Protein AF-A0A7C5XSW7-F1 (afdb_monomer_lite)

Structure (mmCIF, N/CA/C/O backbone):
data_AF-A0A7C5XSW7-F1
#
_entry.id   AF-A0A7C5XSW7-F1
#
loop_
_atom_site.group_PDB
_atom_site.id
_atom_site.type_symbol
_atom_site.label_atom_id
_atom_site.label_alt_id
_atom_site.label_comp_id
_atom_site.label_asym_id
_atom_site.label_entity_id
_atom_site.label_seq_id
_atom_site.pdbx_PDB_ins_code
_atom_site.Cartn_x
_atom_site.Cartn_y
_atom_site.Cartn_z
_atom_site.occupancy
_atom_site.B_iso_or_equiv
_atom_site.auth_seq_id
_atom_site.auth_comp_id
_atom_site.auth_asym_id
_atom_site.auth_atom_id
_atom_site.pdbx_PDB_model_num
ATOM 1 N N . ARG A 1 1 ? 15.861 5.197 -28.731 1.00 77.69 1 ARG A N 1
ATOM 2 C CA . ARG A 1 1 ? 16.566 4.416 -27.679 1.00 77.69 1 ARG A CA 1
ATOM 3 C C . ARG A 1 1 ? 15.462 3.690 -26.939 1.00 77.69 1 ARG A C 1
ATOM 5 O O . ARG A 1 1 ? 14.535 4.362 -26.519 1.00 77.69 1 ARG A O 1
ATOM 12 N N . ARG A 1 2 ? 15.522 2.362 -26.839 1.00 79.38 2 ARG A N 1
ATOM 13 C CA . ARG A 1 2 ? 14.512 1.601 -26.097 1.00 79.38 2 ARG A CA 1
ATOM 14 C C . ARG A 1 2 ? 14.789 1.775 -24.614 1.00 79.38 2 ARG A C 1
ATOM 16 O O . ARG A 1 2 ? 15.897 1.449 -24.193 1.00 79.38 2 ARG A O 1
ATOM 23 N N . GLU A 1 3 ? 13.829 2.267 -23.844 1.00 83.81 3 GLU A N 1
ATOM 24 C CA . GLU A 1 3 ? 13.954 2.273 -22.386 1.00 83.81 3 GLU A CA 1
ATOM 25 C C . GLU A 1 3 ? 12.762 1.529 -21.783 1.00 83.81 3 GLU A C 1
ATOM 27 O O . GLU A 1 3 ? 11.623 1.623 -22.247 1.00 83.81 3 GLU A O 1
ATOM 32 N N . PHE A 1 4 ? 13.083 0.706 -20.792 1.00 89.81 4 PHE A N 1
ATOM 33 C CA . PHE A 1 4 ? 12.182 -0.194 -20.093 1.00 89.81 4 PHE A CA 1
ATOM 34 C C . PHE A 1 4 ? 12.311 0.113 -18.605 1.00 89.81 4 PHE A C 1
ATOM 36 O O . PHE A 1 4 ? 13.405 0.030 -18.049 1.00 89.81 4 PHE A O 1
ATOM 43 N N . ALA A 1 5 ? 11.203 0.486 -17.974 1.00 90.62 5 ALA A N 1
ATOM 44 C CA . ALA A 1 5 ? 11.144 0.859 -16.570 1.00 90.62 5 ALA A CA 1
ATOM 45 C C . ALA A 1 5 ? 10.038 0.051 -15.872 1.00 90.62 5 ALA A C 1
ATOM 47 O O . ALA A 1 5 ? 8.864 0.439 -15.920 1.00 90.62 5 ALA A O 1
ATOM 48 N N . PRO A 1 6 ? 10.378 -1.094 -15.255 1.00 94.00 6 PRO A N 1
ATOM 49 C CA . PRO A 1 6 ? 9.461 -1.813 -14.390 1.00 94.00 6 PRO A CA 1
ATOM 50 C C . PRO A 1 6 ? 9.374 -1.104 -13.037 1.00 94.00 6 PRO A C 1
ATOM 52 O O . PRO A 1 6 ? 10.366 -0.576 -12.532 1.00 94.00 6 PRO A O 1
ATOM 55 N N . TYR A 1 7 ? 8.195 -1.113 -12.432 1.00 94.44 7 TYR A N 1
ATOM 56 C CA . TYR A 1 7 ? 7.994 -0.594 -11.087 1.00 94.44 7 TYR A CA 1
ATOM 57 C C . TYR A 1 7 ? 7.059 -1.498 -10.289 1.00 94.44 7 TYR A C 1
ATOM 59 O O . TYR A 1 7 ? 6.096 -2.060 -10.809 1.00 94.44 7 TYR A O 1
ATOM 67 N N . VAL A 1 8 ? 7.365 -1.628 -9.002 1.00 95.44 8 VAL A N 1
ATOM 68 C CA . VAL A 1 8 ? 6.579 -2.374 -8.020 1.00 95.44 8 VAL A CA 1
ATOM 69 C C . VAL A 1 8 ? 6.335 -1.449 -6.835 1.00 95.44 8 VAL A C 1
ATOM 71 O O . VAL A 1 8 ? 7.236 -0.721 -6.420 1.00 95.44 8 VAL A O 1
ATOM 74 N N . GLY A 1 9 ? 5.114 -1.451 -6.312 1.00 95.75 9 GLY A N 1
ATOM 75 C CA . GLY A 1 9 ? 4.697 -0.639 -5.180 1.00 95.75 9 GLY A CA 1
ATOM 76 C C . GLY A 1 9 ? 3.796 -1.421 -4.233 1.00 95.75 9 GLY A C 1
ATOM 77 O O . GLY A 1 9 ? 3.115 -2.363 -4.630 1.00 95.75 9 GLY A O 1
ATOM 78 N N . VAL A 1 10 ? 3.785 -1.007 -2.972 1.00 96.75 10 VAL A N 1
ATOM 79 C CA . VAL A 1 10 ? 2.877 -1.520 -1.944 1.00 96.75 10 VAL A CA 1
ATOM 80 C C . VAL A 1 10 ? 2.067 -0.343 -1.423 1.00 96.75 10 VAL A C 1
ATOM 82 O O . VAL A 1 10 ? 2.616 0.727 -1.166 1.00 96.75 10 VAL A O 1
ATOM 85 N N . ARG A 1 11 ? 0.759 -0.533 -1.289 1.00 96.50 11 ARG A N 1
ATOM 86 C CA . ARG A 1 11 ? -0.167 0.425 -0.693 1.00 96.50 11 ARG A CA 1
ATOM 87 C C . ARG A 1 11 ? -0.830 -0.263 0.486 1.00 96.50 11 ARG A C 1
ATOM 89 O O . ARG A 1 11 ? -1.398 -1.334 0.317 1.00 96.50 11 ARG A O 1
ATOM 96 N N . TRP A 1 12 ? -0.791 0.366 1.648 1.00 96.94 12 TRP A N 1
ATOM 97 C CA . TRP A 1 12 ? -1.639 -0.025 2.763 1.00 96.94 12 TRP A CA 1
ATOM 98 C C . TRP A 1 12 ? -2.409 1.202 3.236 1.00 96.94 12 TRP A C 1
ATOM 100 O O . TRP A 1 12 ? -1.888 2.320 3.193 1.00 96.94 12 TRP A O 1
ATOM 110 N N . TRP A 1 13 ? -3.641 0.996 3.680 1.00 95.88 13 TRP A N 1
ATOM 111 C CA . TRP A 1 13 ? -4.409 2.019 4.378 1.00 95.88 13 TRP A CA 1
ATOM 112 C C . TRP A 1 13 ? -5.267 1.377 5.467 1.00 95.88 13 TRP A C 1
ATOM 114 O O . TRP A 1 13 ? -5.491 0.167 5.473 1.00 95.88 13 TRP A O 1
ATOM 124 N N . ARG A 1 14 ? -5.672 2.187 6.446 1.00 96.69 14 ARG A N 1
ATOM 125 C CA . ARG A 1 14 ? -6.498 1.757 7.573 1.00 96.69 14 ARG A CA 1
ATOM 126 C C . ARG A 1 14 ? -7.386 2.909 8.032 1.00 96.69 14 ARG A C 1
ATOM 128 O O . ARG A 1 14 ? -6.958 4.062 8.029 1.00 96.69 14 ARG A O 1
ATOM 135 N N . LEU A 1 15 ? -8.614 2.581 8.411 1.00 97.38 15 LEU A N 1
ATOM 136 C CA . LEU A 1 15 ? -9.580 3.485 9.018 1.00 97.38 15 LEU A CA 1
ATOM 137 C C . LEU A 1 15 ? -9.312 3.614 10.517 1.00 97.38 15 LEU A C 1
ATOM 139 O O . LEU A 1 15 ? -8.905 2.658 11.181 1.00 97.38 15 LEU A O 1
ATOM 143 N N . TYR A 1 16 ? -9.598 4.796 11.061 1.00 96.12 16 TYR A N 1
ATOM 144 C CA . TYR A 1 16 ? -9.424 5.106 12.479 1.00 96.12 16 TYR A CA 1
ATOM 145 C C . TYR A 1 16 ? -10.659 5.807 13.046 1.00 96.12 16 TYR A C 1
ATOM 147 O O . TYR A 1 16 ? -11.413 6.442 12.307 1.00 96.12 16 TYR A O 1
ATOM 155 N N . GLY A 1 17 ? -10.834 5.706 14.366 1.00 96.56 17 GLY A N 1
ATOM 156 C CA . GLY A 1 17 ? -11.919 6.363 15.096 1.00 96.56 17 GLY A CA 1
ATOM 157 C C . GLY A 1 17 ? -13.302 6.003 14.554 1.00 96.56 17 GLY A C 1
ATOM 158 O O . GLY A 1 17 ? -13.538 4.871 14.136 1.00 96.56 17 GLY A O 1
ATOM 159 N N . GLU A 1 18 ? -14.181 7.003 14.510 1.00 96.88 18 GLU A N 1
ATOM 160 C CA . GLU A 1 18 ? -15.586 6.851 14.121 1.00 96.88 18 GLU A CA 1
ATOM 161 C C . GLU A 1 18 ? -15.758 6.253 12.718 1.00 96.88 18 GLU A C 1
ATOM 163 O O . GLU A 1 18 ? -16.625 5.412 12.505 1.00 96.88 18 GLU A O 1
ATOM 168 N N . THR A 1 19 ? -14.884 6.587 11.761 1.00 95.88 19 THR A N 1
ATOM 169 C CA . THR A 1 19 ? -14.932 5.993 10.414 1.00 95.88 19 THR A CA 1
ATOM 170 C C . THR A 1 19 ? -14.662 4.489 10.429 1.00 95.88 19 THR A C 1
ATOM 172 O O . THR A 1 19 ? -15.279 3.749 9.667 1.00 95.88 19 THR A O 1
ATOM 175 N N . ALA A 1 20 ? -13.774 4.015 11.307 1.00 96.69 20 ALA A N 1
ATOM 176 C CA . ALA A 1 20 ? -13.542 2.582 11.467 1.00 96.69 20 ALA A CA 1
ATOM 177 C C . ALA A 1 20 ? -14.728 1.890 12.148 1.00 96.69 20 ALA A C 1
ATOM 179 O O . ALA A 1 20 ? -15.045 0.751 11.819 1.00 96.69 20 ALA A O 1
ATOM 180 N N . ASP A 1 21 ? -15.372 2.568 13.097 1.00 97.25 21 ASP A N 1
ATOM 181 C CA . ASP A 1 21 ? -16.539 2.041 13.804 1.00 97.25 21 ASP A CA 1
ATOM 182 C C . ASP A 1 21 ? -17.739 1.900 12.861 1.00 97.25 21 ASP A C 1
ATOM 184 O O . ASP A 1 21 ? -18.380 0.850 12.861 1.00 97.25 21 ASP A O 1
ATOM 188 N N . MET A 1 22 ? -17.963 2.891 11.991 1.00 97.56 22 MET A N 1
ATOM 189 C CA . MET A 1 22 ? -18.957 2.822 10.915 1.00 97.56 22 MET A CA 1
ATOM 190 C C . MET A 1 22 ? -18.677 1.655 9.961 1.00 97.56 22 MET A C 1
ATOM 192 O O . MET A 1 22 ? -19.550 0.821 9.752 1.00 97.56 22 MET A O 1
ATOM 196 N N . ALA A 1 23 ? -17.441 1.528 9.462 1.00 96.88 23 ALA A N 1
ATOM 197 C CA . ALA A 1 23 ? -17.075 0.426 8.571 1.00 96.88 23 ALA A CA 1
ATOM 198 C C . ALA A 1 23 ? -17.314 -0.951 9.217 1.00 96.88 23 ALA A C 1
ATOM 200 O O . ALA A 1 23 ? -17.893 -1.831 8.590 1.00 96.88 23 ALA A O 1
ATOM 201 N N . ARG A 1 24 ? -16.965 -1.133 10.501 1.00 95.75 24 ARG A N 1
ATOM 202 C CA . ARG A 1 24 ? -17.246 -2.397 11.210 1.00 95.75 24 ARG A CA 1
ATOM 203 C C . ARG A 1 24 ? -18.737 -2.663 11.390 1.00 95.75 24 ARG A C 1
ATOM 205 O O . ARG A 1 24 ? -19.135 -3.822 11.319 1.00 95.75 24 ARG A O 1
ATOM 212 N N . ALA A 1 25 ? -19.537 -1.630 11.652 1.00 97.62 25 ALA A N 1
ATOM 213 C CA . ALA A 1 25 ? -20.985 -1.769 11.792 1.00 97.62 25 ALA A CA 1
ATOM 214 C C . ALA A 1 25 ? -21.639 -2.244 10.483 1.00 97.62 25 ALA A C 1
ATOM 216 O O . ALA A 1 25 ? -22.553 -3.066 10.524 1.00 97.62 25 ALA A O 1
ATOM 217 N N . ASP A 1 26 ? -21.100 -1.802 9.346 1.00 96.94 26 ASP A N 1
ATOM 218 C CA . ASP A 1 26 ? -21.557 -2.181 8.006 1.00 96.94 26 ASP A CA 1
ATOM 219 C C . ASP A 1 26 ? -20.928 -3.496 7.497 1.00 96.94 26 ASP A C 1
ATOM 221 O O . ASP A 1 26 ? -21.260 -3.969 6.411 1.00 96.94 26 ASP A O 1
ATOM 225 N N . GLY A 1 27 ? -20.042 -4.121 8.284 1.00 96.50 27 GLY A N 1
ATOM 226 C CA . GLY A 1 27 ? -19.323 -5.343 7.902 1.00 96.50 27 GLY A CA 1
ATOM 227 C C . GLY A 1 27 ? -18.204 -5.120 6.878 1.00 96.50 27 GLY A C 1
ATOM 228 O O . GLY A 1 27 ? -17.704 -6.084 6.299 1.00 96.50 27 GLY A O 1
ATOM 229 N N . GLU A 1 28 ? -17.804 -3.869 6.671 1.00 96.75 28 GLU A N 1
ATOM 230 C CA . GLU A 1 28 ? -16.776 -3.454 5.723 1.00 96.75 28 GLU A CA 1
ATOM 231 C C . GLU A 1 28 ? -15.367 -3.549 6.355 1.00 96.75 28 GLU A C 1
ATOM 233 O O . GLU A 1 28 ? -15.202 -3.363 7.572 1.00 96.75 28 GLU A O 1
ATOM 238 N N . PRO A 1 29 ? -14.310 -3.827 5.568 1.00 94.06 29 PRO A N 1
ATOM 239 C CA . PRO A 1 29 ? -12.946 -3.887 6.078 1.00 94.06 29 PRO A CA 1
ATOM 240 C C . PRO A 1 29 ? -12.476 -2.542 6.636 1.00 94.06 29 PRO A C 1
ATOM 242 O O . PRO A 1 29 ? -12.682 -1.483 6.046 1.00 94.06 29 PRO A O 1
ATOM 245 N N . THR A 1 30 ? -11.759 -2.578 7.761 1.00 97.25 30 THR A N 1
ATOM 246 C CA . THR A 1 30 ? -11.117 -1.374 8.314 1.00 97.25 30 THR A CA 1
ATOM 247 C C . THR A 1 30 ? -9.703 -1.149 7.807 1.00 97.25 30 THR A C 1
ATOM 249 O O . THR A 1 30 ? -9.107 -0.124 8.117 1.00 97.25 30 THR A O 1
ATOM 252 N N . ASP A 1 31 ? -9.130 -2.098 7.084 1.00 96.00 31 ASP A N 1
ATOM 253 C CA . ASP A 1 31 ? -7.790 -2.028 6.529 1.00 96.00 31 ASP A CA 1
ATOM 254 C C . ASP A 1 31 ? -7.699 -2.777 5.209 1.00 96.00 31 ASP A C 1
ATOM 256 O O . ASP A 1 31 ? -8.522 -3.633 4.896 1.00 96.00 31 ASP A O 1
ATOM 260 N N . ASP A 1 32 ? -6.691 -2.415 4.427 1.00 96.56 32 ASP A N 1
ATOM 261 C CA . ASP A 1 32 ? -6.471 -3.000 3.116 1.00 96.56 32 ASP A CA 1
ATOM 262 C C . ASP A 1 32 ? -4.990 -2.913 2.737 1.00 96.56 32 ASP A C 1
ATOM 264 O O . ASP A 1 32 ? -4.286 -1.943 3.053 1.00 96.56 32 ASP A O 1
ATOM 268 N N . LEU A 1 33 ? -4.521 -3.964 2.067 1.00 97.00 33 LEU A N 1
ATOM 269 C CA . LEU A 1 33 ? -3.152 -4.132 1.603 1.00 97.00 33 LEU A CA 1
ATOM 270 C C . LEU A 1 33 ? -3.184 -4.509 0.125 1.00 97.00 33 LEU A C 1
ATOM 272 O O . LEU A 1 33 ? -3.597 -5.604 -0.248 1.00 97.00 33 LEU A O 1
ATOM 276 N N . ALA A 1 34 ? -2.646 -3.628 -0.708 1.00 96.62 34 ALA A N 1
ATOM 277 C CA . ALA A 1 34 ? -2.559 -3.827 -2.142 1.00 96.62 34 ALA A CA 1
ATOM 278 C C . ALA A 1 34 ? -1.103 -3.822 -2.613 1.00 96.62 34 ALA A C 1
ATOM 280 O O . ALA A 1 34 ? -0.306 -2.949 -2.259 1.00 96.62 34 ALA A O 1
ATOM 281 N N . VAL A 1 35 ? -0.769 -4.774 -3.482 1.00 96.62 35 VAL A N 1
ATOM 282 C CA . VAL A 1 35 ? 0.508 -4.820 -4.203 1.00 96.62 35 VAL A CA 1
ATOM 283 C C . VA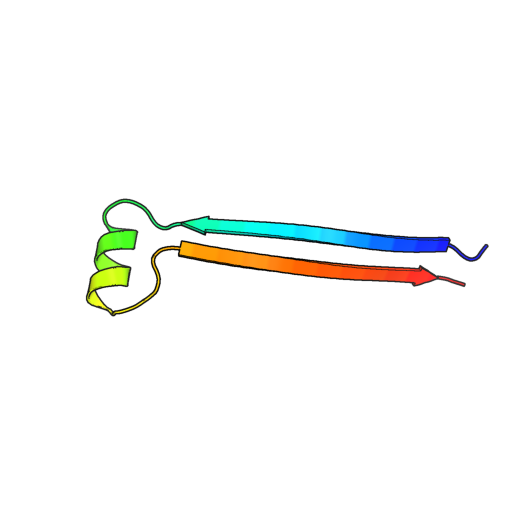L A 1 35 ? 0.256 -4.404 -5.648 1.00 96.62 35 VAL A C 1
ATOM 285 O O . VAL A 1 35 ? -0.649 -4.914 -6.303 1.00 96.62 35 VAL A O 1
ATOM 288 N N . VAL A 1 36 ? 1.049 -3.461 -6.149 1.00 96.19 36 VAL A N 1
ATOM 289 C CA . VAL A 1 36 ? 0.942 -2.904 -7.500 1.00 96.19 36 VAL A CA 1
ATOM 290 C C . VAL A 1 36 ? 2.216 -3.232 -8.265 1.00 96.19 36 VAL A C 1
ATOM 292 O O . VAL A 1 36 ? 3.311 -2.954 -7.789 1.00 96.19 36 VAL A O 1
ATOM 295 N N . ALA A 1 37 ? 2.087 -3.776 -9.470 1.00 96.44 37 ALA A N 1
ATOM 296 C CA . ALA A 1 37 ? 3.200 -3.965 -10.3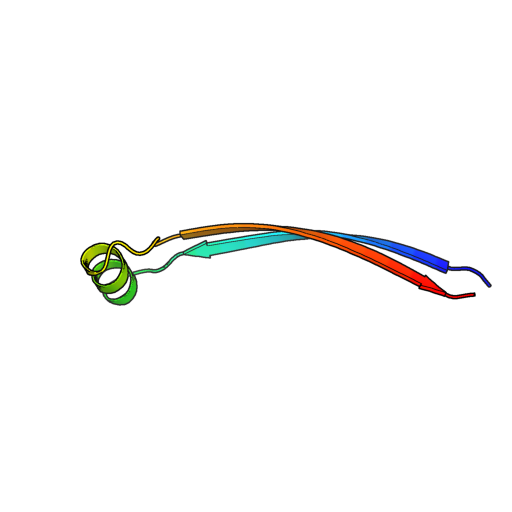94 1.00 96.44 37 ALA A CA 1
ATOM 297 C C . ALA A 1 37 ? 2.841 -3.358 -11.754 1.00 96.44 37 ALA A C 1
ATOM 299 O O . ALA A 1 37 ? 1.713 -3.504 -12.224 1.00 96.44 37 ALA A O 1
ATOM 300 N N . GLY A 1 38 ? 3.789 -2.662 -12.377 1.00 94.56 38 GLY A 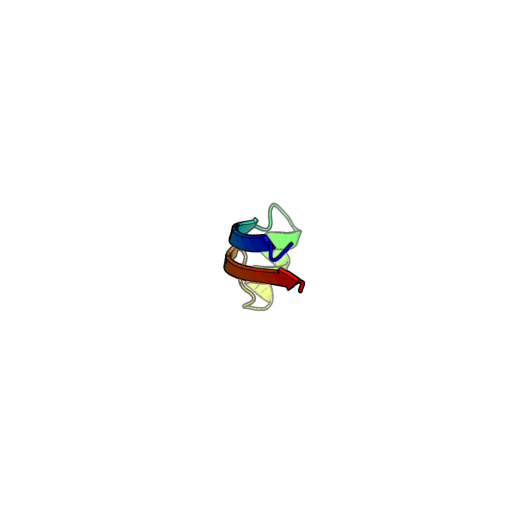N 1
ATOM 301 C CA . GLY A 1 38 ? 3.605 -2.013 -13.668 1.00 94.56 38 GLY A CA 1
ATOM 302 C C . GLY A 1 38 ? 4.895 -1.959 -14.475 1.00 94.56 38 GLY A C 1
ATOM 303 O O . GLY A 1 38 ? 6.000 -2.097 -13.953 1.00 94.56 38 GLY A O 1
ATOM 304 N N . ILE A 1 39 ? 4.747 -1.787 -15.784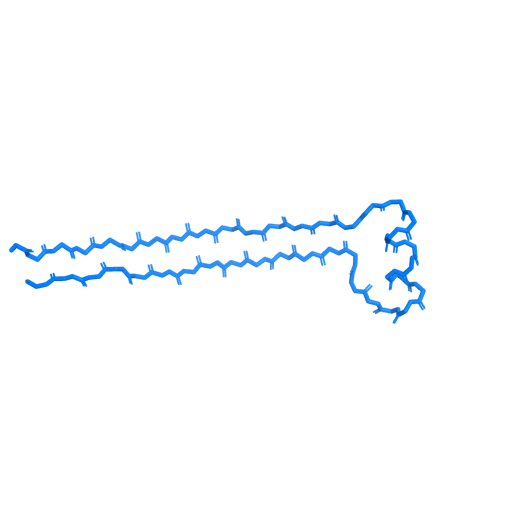 1.00 94.19 39 ILE A N 1
ATOM 305 C CA . ILE A 1 39 ? 5.855 -1.710 -16.733 1.00 94.19 39 ILE A CA 1
ATOM 306 C C . ILE A 1 39 ? 5.619 -0.500 -17.626 1.00 94.19 39 ILE A C 1
ATOM 308 O O . ILE A 1 39 ? 4.521 -0.314 -18.150 1.00 94.19 39 ILE A O 1
ATOM 312 N N . ARG A 1 40 ? 6.664 0.299 -17.840 1.00 91.00 40 ARG A N 1
ATOM 313 C CA . ARG A 1 40 ? 6.675 1.384 -18.821 1.00 91.00 40 ARG A CA 1
ATOM 314 C C . ARG A 1 40 ? 7.735 1.100 -19.886 1.00 91.00 40 ARG A C 1
ATOM 316 O O . ARG A 1 40 ? 8.883 0.840 -19.536 1.00 91.00 40 ARG A O 1
ATOM 323 N N . ALA A 1 41 ? 7.358 1.127 -21.164 1.00 90.31 41 ALA A N 1
ATOM 324 C CA 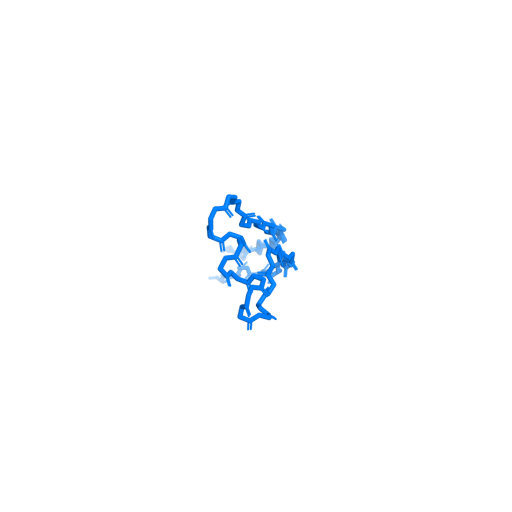. ALA A 1 41 ? 8.262 0.865 -22.288 1.00 90.31 41 ALA A CA 1
ATOM 325 C C . ALA A 1 41 ? 8.011 1.836 -23.456 1.00 90.31 41 ALA A C 1
ATOM 327 O O . ALA A 1 41 ? 6.862 2.195 -23.716 1.00 90.31 41 ALA A O 1
ATOM 328 N N . TRP A 1 42 ? 9.074 2.236 -24.163 1.00 85.19 42 TRP A N 1
ATOM 329 C CA . TRP A 1 42 ? 9.022 3.069 -25.377 1.00 85.19 42 TRP A CA 1
ATOM 330 C C . TRP A 1 42 ? 10.121 2.688 -26.388 1.00 85.19 42 TRP A C 1
ATOM 332 O O . TRP A 1 42 ? 11.145 2.111 -26.007 1.00 85.19 42 TRP A O 1
ATOM 342 N N . PHE A 1 43 ? 9.891 2.987 -27.676 1.00 80.94 43 PHE A N 1
ATOM 343 C CA . PHE A 1 43 ? 10.711 2.554 -28.821 1.00 80.94 43 PHE A CA 1
ATOM 344 C C . PHE A 1 43 ? 11.423 3.722 -29.512 1.00 80.94 43 PHE A C 1
ATOM 346 O O . PHE A 1 43 ? 10.739 4.724 -29.808 1.00 80.94 43 PHE A O 1
#

Sequence (43 aa):
RREFAPYVGVRWWRLYGETADMARADGEPTDDLAVVAGIRAWF

Secondary structure (DSSP, 8-state):
--EEEEEEEEEEEE--HHHHHHHHHTT--SEEEEEEEEEEEE-

Radius of gyration: 17.71 Å; c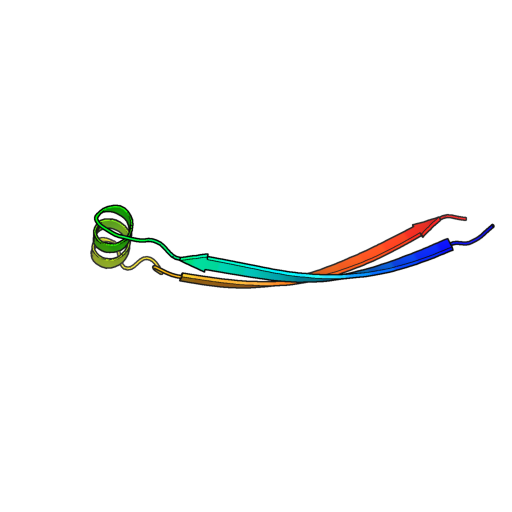hains: 1; bounding box: 38×12×44 Å

Foldseek 3Di:
DKDKDKDKDKDKDFADDPRLVVCVVVVHDRMDIDIDIDMDIDD

pLDDT: mean 93.99, std 5.03, range [77.69, 97.62]